Protein AF-A0A6B3CS60-F1 (afdb_monomer_lite)

Sequence (79 aa):
LKPEEGSAAEQAAALLPDSRVAAAFHHLSAVLLQDPEIDEIDTDVMVLGEERADVEIVQALAGRIAGMRGIFAGRLRNA

Secondary structure (DSSP, 8-state):
---TTSSHHHHHHHH-TTS--EEE-TT--HHHHH-TT-----EEEEEEESSHHHHHHHHHHHTTSTTEEEEEEE-GGG-

Foldseek 3Di:
DADPLGHPQSVVCVVCVVDFTKDKDPPDDPVQVPDPVRQADQDEIEIAGDDPVSQVVVQVVQVVGHNYGYDHPYHPNVD

Radius of gyration: 13.7 Å; chains: 1; bounding box: 28×24×37 Å

pLDDT: mean 95.91, std 4.65, range [64.44, 98.62]

Structure (mmCIF, N/CA/C/O backbone):
data_AF-A0A6B3CS60-F1
#
_entry.id   AF-A0A6B3CS60-F1
#
loop_
_atom_site.group_PDB
_atom_site.id
_atom_site.type_symbol
_atom_site.label_atom_id
_atom_site.label_alt_id
_atom_site.label_comp_id
_atom_site.label_asym_id
_atom_site.label_entity_id
_atom_site.label_seq_id
_atom_site.pdbx_PDB_ins_code
_atom_site.Cartn_x
_atom_site.Cartn_y
_atom_site.Cartn_z
_atom_site.occupancy
_atom_site.B_iso_or_equiv
_atom_site.auth_seq_id
_atom_site.auth_comp_id
_atom_site.auth_asym_id
_atom_site.auth_atom_id
_atom_site.pdbx_PDB_model_num
ATOM 1 N N . LEU A 1 1 ? 10.511 13.725 10.916 1.00 64.44 1 LEU A N 1
ATOM 2 C CA . LEU A 1 1 ? 9.332 14.279 11.619 1.00 64.44 1 LEU A CA 1
ATOM 3 C C . LEU A 1 1 ? 8.339 13.143 11.774 1.00 64.44 1 LEU A C 1
ATOM 5 O O . LEU A 1 1 ? 8.087 12.475 10.781 1.00 64.44 1 LEU A O 1
ATOM 9 N N . LYS A 1 2 ? 7.868 12.874 12.993 1.00 77.19 2 LYS A N 1
ATOM 10 C CA . LYS A 1 2 ? 6.812 11.892 13.258 1.00 77.19 2 LYS A CA 1
ATOM 11 C C . LYS A 1 2 ? 5.536 12.691 13.560 1.00 77.19 2 LYS A C 1
ATOM 13 O O . LYS A 1 2 ? 5.634 13.572 14.416 1.00 77.19 2 LYS A O 1
ATOM 18 N N . PRO A 1 3 ? 4.421 12.479 12.840 1.00 87.38 3 PRO A N 1
ATOM 19 C CA . PRO A 1 3 ? 3.165 13.160 13.146 1.00 87.38 3 PRO A CA 1
ATOM 20 C C . PRO A 1 3 ? 2.675 12.770 14.548 1.00 87.38 3 PRO A C 1
ATOM 22 O O . PRO A 1 3 ? 3.085 11.735 15.083 1.00 87.38 3 PRO A O 1
ATOM 25 N N . GLU A 1 4 ? 1.825 13.602 15.153 1.00 91.69 4 GLU A N 1
ATOM 26 C CA . GLU A 1 4 ? 1.295 13.346 16.502 1.00 91.69 4 GLU A CA 1
ATOM 27 C C . GLU A 1 4 ? 0.502 12.036 16.552 1.00 91.69 4 GLU A C 1
ATOM 29 O O . GLU A 1 4 ? 0.565 11.300 17.534 1.00 91.69 4 GLU A O 1
ATOM 34 N N . GLU A 1 5 ? -0.160 11.700 15.449 1.00 93.38 5 GLU A N 1
ATOM 35 C CA . GLU A 1 5 ? -0.974 10.503 15.271 1.00 93.38 5 GLU A CA 1
ATOM 36 C C . GLU A 1 5 ? -0.153 9.210 15.158 1.00 93.38 5 GLU A C 1
ATOM 38 O O . GLU A 1 5 ? -0.728 8.130 15.193 1.00 93.38 5 GLU A O 1
ATOM 43 N N . GLY A 1 6 ? 1.177 9.293 15.045 1.00 94.00 6 GLY A N 1
ATOM 44 C CA . GLY A 1 6 ? 2.060 8.129 14.970 1.00 94.00 6 GLY A CA 1
ATOM 45 C C . GLY A 1 6 ? 2.726 7.978 13.606 1.00 94.00 6 GLY A C 1
ATOM 46 O O . GLY A 1 6 ? 3.952 8.039 13.501 1.00 94.00 6 GLY A O 1
ATOM 47 N N . SER A 1 7 ? 1.930 7.854 12.553 1.00 96.00 7 SER A N 1
ATOM 48 C CA . SER A 1 7 ? 2.378 7.684 11.169 1.00 96.00 7 SER A CA 1
ATOM 49 C C . SER A 1 7 ? 1.524 8.516 10.210 1.00 96.00 7 SER A C 1
ATOM 51 O O . SER A 1 7 ? 0.454 9.009 10.568 1.00 96.00 7 SER A O 1
ATOM 53 N N . ALA A 1 8 ? 1.980 8.678 8.964 1.00 96.00 8 ALA A N 1
ATOM 54 C CA . ALA A 1 8 ? 1.181 9.350 7.936 1.00 96.00 8 ALA A CA 1
ATOM 55 C C . ALA A 1 8 ? -0.138 8.604 7.653 1.00 96.00 8 ALA A C 1
ATOM 57 O O . ALA A 1 8 ? -1.155 9.230 7.361 1.00 96.00 8 ALA A O 1
ATOM 58 N N . ALA A 1 9 ? -0.136 7.273 7.773 1.00 96.69 9 ALA A N 1
ATOM 59 C CA . ALA A 1 9 ? -1.326 6.455 7.580 1.00 96.69 9 ALA A CA 1
ATOM 60 C C . ALA A 1 9 ? -2.324 6.607 8.741 1.00 96.69 9 ALA A C 1
ATOM 62 O O . ALA A 1 9 ? -3.520 6.758 8.500 1.00 96.69 9 ALA A O 1
ATOM 63 N N . GLU A 1 10 ? -1.843 6.638 9.989 1.00 96.81 10 GLU A N 1
ATOM 64 C CA . GLU A 1 10 ? -2.683 6.931 11.159 1.00 96.81 10 GLU A CA 1
ATOM 65 C C . GLU A 1 10 ? -3.258 8.348 11.104 1.00 96.81 10 GLU A C 1
ATOM 67 O O . GLU A 1 10 ? -4.439 8.542 11.385 1.00 96.81 10 GLU A O 1
ATOM 72 N N . GLN A 1 11 ? -2.469 9.325 10.653 1.00 97.00 11 GLN A N 1
ATOM 73 C CA . GLN A 1 11 ? -2.965 10.678 10.422 1.00 97.00 11 GLN A CA 1
ATOM 74 C C . GLN A 1 11 ? -4.063 10.708 9.347 1.00 97.00 11 GLN A C 1
ATOM 76 O O . GLN A 1 11 ? -5.096 11.344 9.544 1.00 97.00 11 GLN A O 1
ATOM 81 N N . ALA A 1 12 ? -3.890 9.989 8.232 1.00 96.75 12 ALA A N 1
ATOM 82 C CA . ALA A 1 12 ? -4.927 9.885 7.207 1.00 96.75 12 ALA A CA 1
ATOM 83 C C . ALA A 1 12 ? -6.223 9.261 7.757 1.00 96.75 12 ALA A C 1
ATOM 85 O O . ALA A 1 12 ? -7.308 9.762 7.468 1.00 96.75 12 ALA A O 1
ATOM 86 N N . ALA A 1 13 ? -6.117 8.218 8.587 1.00 96.81 13 ALA A N 1
ATOM 87 C CA . ALA A 1 13 ? -7.269 7.604 9.247 1.00 96.81 13 ALA A CA 1
ATOM 88 C C . ALA A 1 13 ? -7.961 8.558 10.236 1.00 96.81 13 ALA A C 1
ATOM 90 O O . ALA A 1 13 ? -9.188 8.603 10.278 1.00 96.81 13 ALA A O 1
ATOM 91 N N . ALA A 1 14 ? -7.199 9.360 10.986 1.00 96.50 14 ALA A N 1
ATOM 92 C CA . ALA A 1 14 ? -7.751 10.360 11.900 1.00 96.50 14 ALA A CA 1
ATOM 93 C C . ALA A 1 14 ? -8.491 11.489 11.160 1.00 96.50 14 ALA A C 1
ATOM 95 O O . ALA A 1 14 ? -9.538 11.948 11.615 1.00 96.50 14 ALA A O 1
ATOM 96 N N . LEU A 1 15 ? -7.968 11.922 10.008 1.00 97.69 15 LEU A N 1
ATOM 97 C CA . LEU A 1 15 ? -8.579 12.965 9.177 1.00 97.69 15 LEU A CA 1
ATOM 98 C C . LEU A 1 15 ? -9.822 12.483 8.412 1.00 97.69 15 LEU A C 1
ATOM 100 O O . LEU A 1 15 ? -10.661 13.304 8.041 1.00 97.69 15 LEU A O 1
ATOM 104 N N . LEU A 1 16 ? -9.942 11.177 8.159 1.00 97.25 16 LEU A N 1
ATOM 105 C CA . LEU A 1 16 ? -10.998 10.577 7.339 1.00 97.25 16 LEU A CA 1
ATOM 106 C C . LEU A 1 16 ? -11.707 9.435 8.095 1.00 97.25 16 LEU A C 1
ATOM 108 O O . LEU A 1 16 ? -11.609 8.279 7.678 1.00 97.25 16 LEU A O 1
ATOM 112 N N . PRO A 1 17 ? -12.453 9.728 9.176 1.00 95.62 17 PRO A N 1
ATOM 113 C CA . PRO A 1 17 ? -13.009 8.704 10.069 1.00 95.62 17 PRO A CA 1
ATOM 114 C C . PRO A 1 17 ? -14.021 7.761 9.400 1.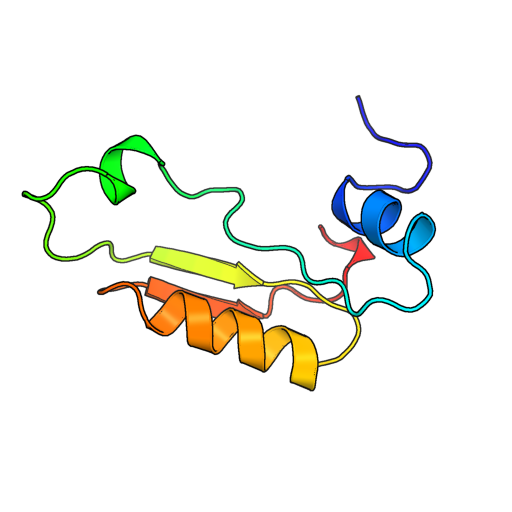00 95.62 17 PRO A C 1
ATOM 116 O O . PRO A 1 17 ? -14.193 6.631 9.847 1.00 95.62 17 PRO A O 1
ATOM 119 N N . ASP A 1 18 ? -14.666 8.203 8.319 1.00 97.00 18 ASP A N 1
ATOM 120 C CA . ASP A 1 18 ? -15.634 7.398 7.562 1.00 97.00 18 ASP A CA 1
ATOM 121 C C . ASP A 1 18 ? -14.984 6.596 6.418 1.00 97.00 18 ASP A C 1
ATOM 123 O O . ASP A 1 18 ? -15.663 5.875 5.684 1.00 97.00 18 ASP A O 1
ATOM 127 N N . SER A 1 19 ? -13.669 6.737 6.222 1.00 97.75 19 SER A N 1
ATOM 128 C CA . SER A 1 19 ? -12.921 6.038 5.176 1.00 97.75 19 SER A CA 1
ATOM 129 C C . SER A 1 19 ? -12.224 4.791 5.707 1.00 97.75 19 SER A C 1
ATOM 131 O O . SER A 1 19 ? -11.823 4.701 6.864 1.00 97.75 19 SER A O 1
ATOM 133 N N . ARG A 1 20 ? -12.023 3.824 4.813 1.00 97.25 20 ARG A N 1
ATOM 134 C CA . ARG A 1 20 ? -11.247 2.610 5.081 1.00 97.25 20 ARG A CA 1
ATOM 135 C C . ARG A 1 20 ? -9.812 2.867 4.624 1.00 97.25 20 ARG A C 1
ATOM 137 O O . ARG A 1 20 ? -9.583 3.093 3.437 1.00 97.25 20 ARG A O 1
ATOM 144 N N . VAL A 1 21 ? -8.861 2.889 5.558 1.00 97.62 21 VAL A N 1
ATOM 145 C CA . VAL A 1 21 ? -7.461 3.261 5.287 1.00 97.62 21 VAL A CA 1
ATOM 146 C C . VAL A 1 21 ? -6.553 2.036 5.347 1.00 97.62 21 VAL A C 1
ATOM 148 O O . VAL A 1 21 ? -6.581 1.270 6.310 1.00 97.62 21 VAL A O 1
ATOM 151 N N . ALA A 1 22 ? -5.714 1.890 4.322 1.00 98.12 22 ALA A N 1
ATOM 152 C CA . ALA A 1 22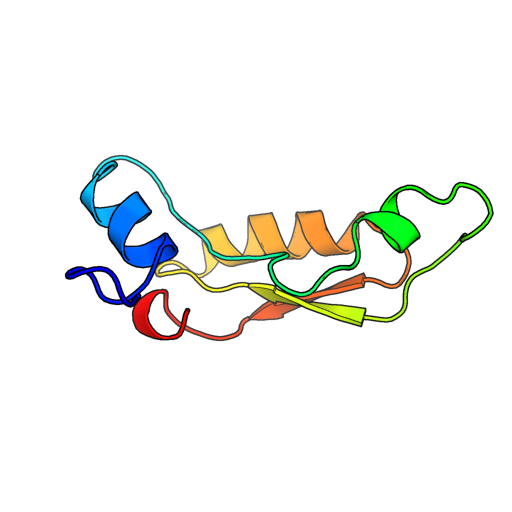 ? -4.626 0.925 4.270 1.00 98.12 22 ALA A CA 1
ATOM 153 C C . ALA A 1 22 ? -3.330 1.624 3.838 1.00 98.12 22 ALA A C 1
ATOM 155 O O . ALA A 1 22 ? -3.361 2.555 3.033 1.00 98.12 22 ALA A O 1
ATOM 156 N N . ALA A 1 23 ? -2.199 1.166 4.364 1.00 98.25 23 ALA A N 1
ATOM 157 C CA . ALA A 1 23 ? -0.874 1.701 4.068 1.00 98.25 23 ALA A CA 1
ATOM 158 C C . ALA A 1 23 ? -0.090 0.684 3.224 1.00 98.25 23 ALA A C 1
ATOM 160 O O . ALA A 1 23 ? 0.005 -0.481 3.615 1.00 98.25 23 ALA A O 1
ATOM 161 N N . ALA A 1 24 ? 0.424 1.094 2.060 1.00 98.19 24 ALA A N 1
ATOM 162 C CA . ALA A 1 24 ? 1.102 0.214 1.105 1.00 98.19 24 ALA A CA 1
ATOM 163 C C . ALA A 1 24 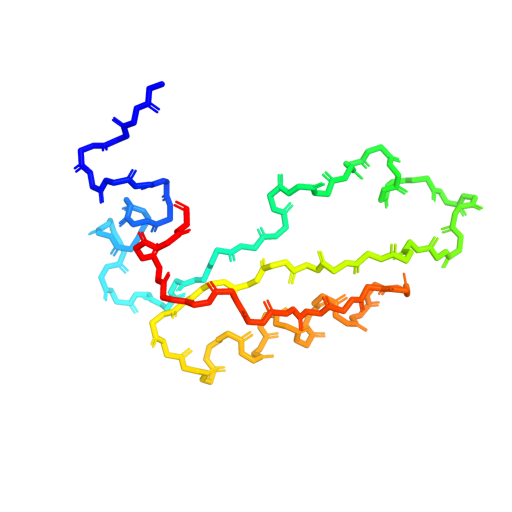? 1.982 0.990 0.107 1.00 98.19 24 ALA A C 1
ATOM 165 O O . ALA A 1 24 ? 1.857 2.203 -0.040 1.00 98.19 24 ALA A O 1
ATOM 166 N N . PHE A 1 25 ? 2.839 0.264 -0.622 1.00 97.88 25 PHE A N 1
ATOM 167 C CA . PHE A 1 25 ? 3.678 0.768 -1.728 1.00 97.88 25 PHE A CA 1
ATOM 168 C C . PHE A 1 25 ? 4.779 1.778 -1.344 1.00 97.88 25 PHE A C 1
ATOM 170 O O . PHE A 1 25 ? 5.415 2.358 -2.221 1.00 97.88 25 PHE A O 1
ATOM 177 N N . HIS A 1 26 ? 5.054 1.967 -0.051 1.00 96.56 26 HIS A N 1
ATOM 178 C CA . HIS A 1 26 ? 5.979 3.002 0.432 1.00 96.56 26 HIS A CA 1
ATOM 179 C C . HIS A 1 26 ? 7.446 2.792 0.022 1.00 96.56 26 HIS A C 1
ATOM 181 O O . HIS A 1 26 ? 8.215 3.748 -0.027 1.00 96.56 26 HIS A O 1
ATOM 187 N N . HIS A 1 27 ? 7.850 1.547 -0.230 1.00 94.75 27 HIS A N 1
ATOM 188 C CA . HIS A 1 27 ? 9.237 1.156 -0.510 1.00 94.75 27 HIS A CA 1
ATOM 189 C C . HIS A 1 27 ? 9.485 0.806 -1.980 1.00 94.75 27 HIS A C 1
ATOM 191 O O . HIS A 1 27 ? 10.561 0.314 -2.317 1.00 94.75 27 HIS A O 1
ATOM 197 N N . LEU A 1 28 ? 8.506 1.037 -2.858 1.00 95.00 28 LEU A N 1
ATOM 198 C CA . LEU A 1 28 ? 8.671 0.771 -4.281 1.00 95.00 28 LEU A CA 1
ATOM 199 C C . LEU A 1 28 ? 9.456 1.885 -4.976 1.00 95.00 28 LEU A C 1
ATOM 201 O O . LEU A 1 28 ? 9.295 3.071 -4.687 1.00 95.00 28 LEU A O 1
ATOM 205 N N . SER A 1 29 ? 10.280 1.498 -5.950 1.00 94.94 29 SER A N 1
ATOM 206 C CA . SER A 1 29 ? 10.977 2.451 -6.812 1.00 94.94 29 SER A CA 1
ATOM 207 C C . SER A 1 29 ? 10.049 2.933 -7.922 1.00 94.94 29 SER A C 1
ATOM 209 O O . SER A 1 29 ? 9.701 2.170 -8.823 1.00 94.94 29 SER A O 1
ATOM 211 N N . ALA A 1 30 ? 9.698 4.220 -7.895 1.00 95.31 30 ALA A N 1
ATOM 212 C CA . ALA A 1 30 ? 8.940 4.847 -8.975 1.00 95.31 30 ALA A CA 1
ATOM 213 C C . ALA A 1 30 ? 9.672 4.761 -10.326 1.00 95.31 30 ALA A C 1
ATOM 215 O O . ALA A 1 30 ? 9.024 4.597 -11.351 1.00 95.31 30 ALA A O 1
ATOM 216 N N . VAL A 1 31 ? 11.011 4.814 -10.319 1.00 97.06 31 VAL A N 1
ATOM 217 C CA . VAL A 1 31 ? 11.827 4.709 -11.539 1.00 97.06 31 VAL A CA 1
ATOM 218 C C . VAL A 1 31 ? 11.666 3.334 -12.184 1.00 97.06 31 VAL A C 1
ATOM 220 O O . VAL A 1 31 ? 11.443 3.264 -13.383 1.00 97.06 31 VAL A O 1
ATOM 223 N N . LEU A 1 32 ? 11.710 2.253 -11.393 1.00 95.00 32 LEU A N 1
ATOM 224 C CA . LEU A 1 32 ? 11.528 0.896 -11.924 1.00 95.00 32 LEU A CA 1
ATOM 225 C C . LEU A 1 32 ? 10.090 0.669 -12.404 1.00 95.00 32 LEU A C 1
ATOM 227 O O . LEU A 1 32 ? 9.879 0.076 -13.449 1.00 95.00 32 LEU A O 1
ATOM 231 N N . LEU A 1 33 ? 9.098 1.176 -11.664 1.00 94.81 33 LEU A N 1
ATOM 232 C CA . LEU A 1 33 ? 7.684 1.059 -12.040 1.00 94.81 33 LEU A CA 1
ATOM 233 C C . LEU A 1 33 ? 7.325 1.791 -13.342 1.00 94.81 33 LEU A C 1
ATOM 235 O O . LEU A 1 33 ? 6.301 1.486 -13.948 1.00 94.81 33 LEU A O 1
ATOM 239 N N . GLN A 1 34 ? 8.110 2.795 -13.731 1.00 96.06 34 GLN A N 1
ATOM 240 C CA . GLN A 1 34 ? 7.879 3.599 -14.932 1.00 96.06 34 GLN A CA 1
ATOM 241 C C . GLN A 1 34 ? 8.670 3.113 -16.146 1.00 96.06 34 GLN A C 1
ATOM 243 O O . GLN A 1 34 ? 8.427 3.614 -17.243 1.00 96.06 34 GLN A O 1
ATOM 248 N N . ASP A 1 35 ? 9.609 2.187 -15.957 1.00 97.12 35 ASP A N 1
ATOM 249 C CA . ASP A 1 35 ? 10.465 1.690 -17.023 1.00 97.12 35 ASP A CA 1
ATOM 250 C C . ASP A 1 35 ? 9.732 0.610 -17.838 1.00 97.12 35 ASP A C 1
ATOM 252 O O . ASP A 1 35 ? 9.475 -0.479 -17.320 1.00 97.12 35 ASP A O 1
ATOM 256 N N . PRO A 1 36 ? 9.372 0.879 -19.108 1.00 95.44 36 PRO A N 1
ATOM 257 C CA . PRO A 1 36 ? 8.666 -0.087 -19.939 1.00 95.44 36 PRO A CA 1
ATOM 258 C C . PRO A 1 36 ? 9.545 -1.265 -20.384 1.00 95.44 36 PRO A C 1
ATOM 260 O O . PRO A 1 36 ? 9.008 -2.204 -20.965 1.00 95.44 36 PRO A O 1
ATOM 263 N N . GLU A 1 37 ? 10.866 -1.220 -20.168 1.00 97.56 37 GLU A N 1
ATOM 264 C CA . GLU A 1 37 ? 11.777 -2.336 -20.465 1.00 97.56 37 GLU A CA 1
ATOM 265 C C . GLU A 1 37 ? 11.800 -3.393 -19.345 1.00 97.56 37 GLU A C 1
ATOM 267 O O . GLU A 1 37 ? 12.369 -4.471 -19.524 1.00 97.56 37 GLU A O 1
ATOM 272 N N . ILE A 1 38 ? 11.185 -3.107 -18.192 1.00 96.25 38 ILE A N 1
ATOM 273 C CA . ILE A 1 38 ? 11.102 -4.029 -17.057 1.00 96.25 38 ILE A CA 1
ATOM 274 C C . ILE A 1 38 ? 9.771 -4.782 -17.104 1.00 96.25 38 ILE A C 1
ATOM 276 O O . ILE A 1 38 ? 8.715 -4.239 -16.784 1.00 96.25 38 ILE A O 1
ATOM 280 N N . ASP A 1 39 ? 9.836 -6.067 -17.445 1.00 95.69 39 ASP A N 1
ATOM 281 C CA . ASP A 1 39 ? 8.649 -6.927 -17.538 1.00 95.69 39 ASP A CA 1
ATOM 282 C C . ASP A 1 39 ? 8.110 -7.384 -16.166 1.00 95.69 39 ASP A C 1
ATOM 284 O O . ASP A 1 39 ? 6.928 -7.707 -16.035 1.00 95.69 39 ASP A O 1
ATOM 288 N N . GLU A 1 40 ? 8.964 -7.437 -15.137 1.00 96.50 40 GLU A N 1
ATOM 289 C CA . GLU A 1 40 ? 8.636 -7.972 -13.812 1.00 96.50 40 GLU A CA 1
ATOM 290 C C . GLU A 1 40 ? 9.490 -7.336 -12.702 1.00 96.50 40 GLU A C 1
ATOM 292 O O . GLU A 1 40 ? 10.680 -7.076 -12.887 1.00 96.50 40 GLU A O 1
ATOM 297 N N . ILE A 1 41 ? 8.896 -7.128 -11.520 1.00 96.06 41 ILE A N 1
ATOM 298 C CA . ILE A 1 41 ? 9.602 -6.689 -10.310 1.00 96.06 41 ILE A CA 1
ATOM 299 C C . ILE A 1 41 ? 9.291 -7.675 -9.178 1.00 96.06 41 ILE A C 1
ATOM 301 O O . ILE A 1 41 ? 8.235 -7.589 -8.552 1.00 96.06 41 ILE A O 1
ATOM 305 N N . ASP A 1 42 ? 10.224 -8.589 -8.898 1.00 96.00 42 ASP A N 1
ATOM 306 C CA . ASP A 1 42 ? 10.106 -9.567 -7.807 1.00 96.00 42 ASP A CA 1
ATOM 307 C C . ASP A 1 42 ? 10.263 -8.874 -6.446 1.00 96.00 42 ASP A C 1
ATOM 309 O O . ASP A 1 42 ? 11.371 -8.602 -5.968 1.00 96.00 42 ASP A O 1
ATOM 313 N N . THR A 1 43 ? 9.137 -8.492 -5.845 1.00 96.69 43 THR A N 1
ATOM 314 C CA . THR A 1 43 ? 9.138 -7.809 -4.553 1.00 96.69 43 THR A CA 1
ATOM 315 C C . THR A 1 43 ? 7.843 -7.999 -3.776 1.00 96.69 43 THR A C 1
ATOM 317 O O . THR A 1 43 ? 6.746 -8.136 -4.322 1.00 96.69 43 THR A O 1
ATOM 320 N N . ASP A 1 44 ? 7.966 -7.941 -2.457 1.00 98.25 44 ASP A N 1
ATOM 321 C CA . ASP A 1 44 ? 6.826 -7.972 -1.557 1.00 98.25 44 ASP A CA 1
ATOM 322 C C . ASP A 1 44 ? 6.346 -6.553 -1.269 1.00 98.25 44 ASP A C 1
ATOM 324 O O . ASP A 1 44 ? 7.108 -5.702 -0.815 1.00 98.25 44 ASP A O 1
ATOM 328 N N . VAL A 1 45 ? 5.056 -6.297 -1.471 1.00 98.38 45 VAL A N 1
ATOM 329 C CA . VAL A 1 45 ? 4.399 -5.057 -1.061 1.00 98.38 45 VAL A CA 1
ATOM 330 C C . VAL A 1 45 ? 3.808 -5.261 0.326 1.00 98.38 45 VAL A C 1
ATOM 332 O O . VAL A 1 45 ? 2.804 -5.951 0.483 1.00 98.38 45 VAL A O 1
ATOM 335 N N . MET A 1 46 ? 4.408 -4.644 1.342 1.00 98.31 46 MET A N 1
ATOM 336 C CA . MET A 1 46 ? 3.835 -4.594 2.686 1.00 98.31 46 MET A CA 1
ATOM 337 C C . MET A 1 46 ? 2.521 -3.807 2.666 1.00 98.31 46 MET A C 1
ATOM 339 O O . MET A 1 46 ? 2.488 -2.666 2.210 1.00 98.31 46 MET A O 1
ATOM 343 N N . VAL A 1 47 ? 1.451 -4.424 3.166 1.00 98.56 47 VAL A N 1
ATOM 344 C CA . VAL A 1 47 ? 0.113 -3.838 3.274 1.00 98.56 47 VAL A CA 1
ATOM 345 C C . VAL A 1 47 ? -0.345 -3.908 4.725 1.00 98.56 47 VAL A C 1
ATOM 347 O O . VAL A 1 47 ? -0.397 -4.989 5.324 1.00 98.56 47 VAL A O 1
ATOM 350 N N . LEU A 1 48 ? -0.686 -2.752 5.286 1.00 98.56 48 LEU A N 1
ATOM 351 C CA . LEU A 1 48 ? -1.147 -2.595 6.661 1.00 98.56 48 LEU A CA 1
ATOM 352 C C . LEU A 1 48 ? -2.551 -2.004 6.688 1.00 98.56 48 LEU A C 1
ATOM 354 O O . LEU A 1 48 ? -2.891 -1.178 5.847 1.00 98.56 48 LEU A O 1
ATOM 358 N N . GLY A 1 49 ? -3.358 -2.407 7.662 1.00 97.88 49 GLY A N 1
ATOM 359 C CA . GLY A 1 49 ? -4.723 -1.915 7.827 1.00 97.88 49 GLY A CA 1
ATOM 360 C C . GLY A 1 49 ? -5.410 -2.549 9.028 1.00 97.88 49 GLY A C 1
ATOM 361 O O . GLY A 1 49 ? -4.945 -3.557 9.563 1.00 97.88 49 GLY A O 1
ATOM 362 N N . GLU A 1 50 ? -6.503 -1.938 9.478 1.00 96.69 50 GLU A N 1
ATOM 363 C CA . GLU A 1 50 ? -7.237 -2.417 10.655 1.00 96.69 50 GLU A CA 1
ATOM 364 C C . GLU A 1 50 ? -8.101 -3.643 10.347 1.00 96.69 50 GLU A C 1
ATOM 366 O O . GLU A 1 50 ? -8.111 -4.596 11.126 1.00 96.69 50 GLU A O 1
ATOM 371 N N . GLU A 1 51 ? -8.769 -3.647 9.193 1.00 97.12 51 GLU A N 1
ATOM 372 C CA . GLU A 1 51 ? -9.669 -4.719 8.774 1.00 97.12 51 GLU A CA 1
ATOM 373 C C . GLU A 1 51 ? -9.028 -5.609 7.710 1.00 97.12 51 GLU A C 1
ATOM 375 O O . GLU A 1 51 ? -8.495 -5.140 6.701 1.00 97.12 51 GLU A O 1
ATOM 380 N N . ARG A 1 52 ? -9.112 -6.930 7.900 1.00 96.38 52 ARG A N 1
ATOM 381 C CA . ARG A 1 52 ? -8.455 -7.893 7.002 1.00 96.38 52 ARG A CA 1
ATOM 382 C C . ARG A 1 52 ? -8.990 -7.805 5.571 1.00 96.38 52 ARG A C 1
ATOM 384 O O . ARG A 1 52 ? -8.201 -7.843 4.631 1.00 96.38 52 ARG A O 1
ATOM 391 N N . ALA A 1 53 ? -10.301 -7.625 5.420 1.00 97.44 53 ALA A N 1
ATOM 392 C CA . ALA A 1 53 ? -10.955 -7.528 4.117 1.00 97.44 53 ALA A CA 1
ATOM 393 C C . ALA A 1 53 ? -10.504 -6.293 3.312 1.00 97.44 53 ALA A C 1
ATOM 395 O O . ALA A 1 53 ? -10.451 -6.349 2.088 1.00 97.44 53 ALA A O 1
ATOM 396 N N . ASP A 1 54 ? -10.154 -5.189 3.980 1.00 97.38 54 ASP A N 1
ATOM 397 C CA . ASP A 1 54 ? -9.583 -4.001 3.329 1.00 97.38 54 ASP A CA 1
ATOM 398 C C . ASP A 1 54 ? -8.183 -4.248 2.801 1.00 97.38 54 ASP A C 1
ATOM 400 O O . ASP A 1 54 ? -7.864 -3.960 1.647 1.00 97.38 54 ASP A O 1
ATOM 404 N N . VAL A 1 55 ? -7.353 -4.833 3.658 1.00 98.25 55 VAL A N 1
ATOM 405 C CA . VAL A 1 55 ? -5.982 -5.183 3.314 1.00 98.25 55 VAL A CA 1
ATOM 406 C C . VAL A 1 55 ? -5.962 -6.139 2.123 1.00 98.25 55 VAL A C 1
ATOM 408 O O . VAL A 1 55 ? -5.153 -5.957 1.220 1.00 98.25 55 VAL A O 1
ATOM 411 N N . GLU A 1 56 ? -6.854 -7.129 2.081 1.00 98.38 56 GLU A N 1
ATOM 412 C CA . GLU A 1 56 ? -6.922 -8.104 0.987 1.00 98.38 56 GLU A CA 1
ATOM 413 C C . GLU A 1 56 ? -7.220 -7.461 -0.373 1.00 98.38 56 GLU A C 1
ATOM 415 O O . GLU A 1 56 ? -6.631 -7.869 -1.376 1.00 98.38 56 GLU A O 1
ATOM 420 N N . ILE A 1 57 ? -8.048 -6.411 -0.414 1.00 98.50 57 ILE A N 1
ATOM 421 C CA . ILE A 1 57 ? -8.294 -5.641 -1.643 1.00 98.50 57 ILE A CA 1
ATOM 422 C C . ILE A 1 57 ? -6.988 -5.005 -2.132 1.00 98.50 57 ILE A C 1
ATOM 424 O O . ILE A 1 57 ? -6.637 -5.125 -3.306 1.00 98.50 57 ILE A O 1
ATOM 428 N N . VAL A 1 58 ? -6.230 -4.369 -1.237 1.00 98.44 58 VAL A N 1
ATOM 429 C CA . VAL A 1 58 ? -4.963 -3.711 -1.594 1.00 98.44 58 VAL A CA 1
ATOM 430 C C . VAL A 1 58 ? -3.860 -4.726 -1.920 1.00 98.44 58 VAL A C 1
ATOM 432 O O . VAL A 1 58 ? -3.092 -4.513 -2.857 1.00 98.44 58 VAL A O 1
ATOM 435 N N . GLN A 1 59 ? -3.812 -5.870 -1.231 1.00 98.62 59 GLN A N 1
ATOM 436 C CA . GLN A 1 59 ? -2.909 -6.974 -1.576 1.00 98.62 59 GLN A CA 1
ATOM 437 C C . GLN A 1 59 ? -3.194 -7.503 -2.989 1.00 98.62 59 GLN A C 1
ATOM 439 O O . GLN A 1 59 ? -2.258 -7.757 -3.748 1.00 98.62 59 GLN A O 1
ATOM 444 N N . ALA A 1 60 ? -4.471 -7.627 -3.363 1.00 98.38 60 ALA A N 1
ATOM 445 C CA . ALA A 1 60 ? -4.865 -8.034 -4.707 1.00 98.38 60 ALA A CA 1
ATOM 446 C C . ALA A 1 60 ? -4.464 -6.996 -5.767 1.00 98.38 60 ALA A C 1
ATOM 448 O O . ALA A 1 60 ? -4.061 -7.390 -6.859 1.00 98.38 60 ALA A O 1
ATOM 449 N N . LEU A 1 61 ? -4.515 -5.694 -5.448 1.00 98.00 61 LEU A N 1
ATOM 450 C CA . LEU A 1 61 ? -4.001 -4.634 -6.325 1.00 98.00 61 LEU A CA 1
ATOM 451 C C . LEU A 1 61 ? -2.488 -4.745 -6.528 1.00 98.00 61 LEU A C 1
ATOM 453 O O . LEU A 1 61 ? -2.031 -4.646 -7.663 1.00 98.00 61 LEU A O 1
ATOM 457 N N . ALA A 1 62 ? -1.718 -5.006 -5.467 1.00 98.00 62 ALA A N 1
ATOM 458 C CA . ALA A 1 62 ? -0.281 -5.245 -5.591 1.00 98.00 62 ALA A CA 1
ATOM 459 C C . ALA A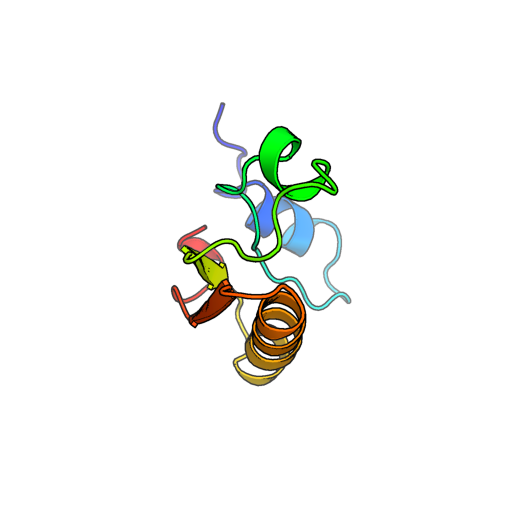 1 62 ? 0.012 -6.434 -6.520 1.00 98.00 62 ALA A C 1
ATOM 461 O O . ALA A 1 62 ? 0.837 -6.315 -7.418 1.00 98.00 62 ALA A O 1
ATOM 462 N N . GLY A 1 63 ? -0.746 -7.529 -6.391 1.00 97.31 63 GLY A N 1
ATOM 463 C CA . GLY A 1 63 ? -0.634 -8.705 -7.264 1.00 97.31 63 GLY A CA 1
ATOM 464 C C . GLY A 1 63 ? -1.030 -8.481 -8.732 1.00 97.31 63 GLY A C 1
ATOM 465 O O . GLY A 1 63 ? -0.960 -9.413 -9.530 1.00 97.31 63 GLY A O 1
ATOM 466 N N . ARG A 1 64 ? -1.473 -7.275 -9.116 1.00 96.81 64 ARG A N 1
ATOM 467 C CA . ARG A 1 64 ? -1.668 -6.896 -10.527 1.00 96.81 64 ARG A CA 1
ATOM 468 C C . ARG A 1 64 ? -0.370 -6.473 -11.207 1.00 96.81 64 ARG A C 1
ATOM 470 O O . ARG A 1 64 ? -0.340 -6.452 -12.435 1.00 96.81 64 ARG A O 1
ATOM 477 N N . ILE A 1 65 ? 0.654 -6.112 -10.437 1.00 95.56 65 ILE A N 1
ATOM 478 C CA . ILE A 1 65 ? 1.976 -5.754 -10.947 1.00 95.56 65 ILE A CA 1
ATOM 479 C C . ILE A 1 65 ? 2.793 -7.045 -11.028 1.00 95.56 65 ILE A C 1
ATOM 481 O O . ILE A 1 65 ? 2.882 -7.780 -10.045 1.00 95.56 65 ILE A O 1
ATOM 485 N N . ALA A 1 66 ? 3.343 -7.349 -12.204 1.00 96.75 66 ALA A N 1
ATOM 486 C CA . ALA A 1 66 ? 4.078 -8.590 -12.428 1.00 96.75 66 ALA A CA 1
ATOM 487 C C . ALA A 1 66 ? 5.235 -8.736 -11.423 1.00 96.75 66 ALA A C 1
ATOM 489 O O . ALA A 1 66 ? 5.992 -7.789 -11.197 1.00 96.75 66 ALA A O 1
ATOM 490 N N . GLY A 1 67 ? 5.332 -9.917 -10.804 1.00 96.69 67 GLY A N 1
ATOM 491 C CA . GLY A 1 67 ? 6.331 -10.259 -9.780 1.00 96.69 67 GLY A CA 1
ATOM 492 C C . GLY A 1 67 ? 6.026 -9.761 -8.375 1.00 96.69 67 GLY A C 1
ATOM 493 O O . GLY A 1 67 ? 6.632 -10.225 -7.412 1.00 96.69 67 GLY A O 1
ATOM 494 N N . MET A 1 68 ? 5.045 -8.871 -8.215 1.00 98.06 68 MET A N 1
ATOM 495 C CA . MET A 1 68 ? 4.725 -8.333 -6.903 1.00 98.06 68 MET A CA 1
ATOM 496 C C . MET A 1 68 ? 3.753 -9.216 -6.131 1.00 98.06 68 MET A C 1
ATOM 498 O O . MET A 1 68 ? 2.770 -9.738 -6.665 1.00 98.06 68 MET A O 1
ATOM 502 N N . ARG A 1 69 ? 3.977 -9.318 -4.819 1.00 98.25 69 ARG A N 1
ATOM 503 C CA . ARG A 1 69 ? 3.063 -9.997 -3.891 1.00 98.25 69 ARG A CA 1
ATOM 504 C C . ARG A 1 69 ? 2.646 -9.045 -2.785 1.00 98.25 69 ARG A C 1
ATOM 506 O O . ARG A 1 69 ? 3.483 -8.507 -2.071 1.00 98.25 69 ARG A O 1
ATOM 513 N N . GLY A 1 70 ? 1.346 -8.850 -2.595 1.00 98.31 70 GLY A N 1
ATOM 514 C CA . GLY A 1 70 ? 0.848 -8.124 -1.430 1.00 98.31 70 GLY A CA 1
ATOM 515 C C . GLY A 1 70 ? 0.985 -8.970 -0.164 1.00 98.31 70 GLY A C 1
ATOM 516 O O . GLY A 1 70 ? 0.392 -10.045 -0.087 1.00 98.31 70 GLY A O 1
ATOM 517 N N . ILE A 1 71 ? 1.686 -8.480 0.857 1.00 98.38 71 ILE A N 1
ATOM 518 C CA . ILE A 1 71 ? 1.922 -9.170 2.132 1.00 98.38 71 ILE A CA 1
ATOM 519 C C . ILE A 1 71 ? 1.278 -8.392 3.275 1.00 98.38 71 ILE A C 1
ATOM 521 O O . ILE A 1 71 ? 1.490 -7.192 3.422 1.00 98.38 71 ILE A O 1
ATOM 525 N N . PHE A 1 72 ? 0.519 -9.079 4.125 1.00 98.12 72 PHE A N 1
ATOM 526 C CA . PHE A 1 72 ? -0.027 -8.465 5.328 1.00 98.12 72 PHE A CA 1
ATOM 527 C C . PHE A 1 72 ? 1.080 -8.205 6.341 1.00 98.12 72 PHE A C 1
ATOM 529 O O . PHE A 1 72 ? 1.692 -9.146 6.843 1.00 98.12 72 PHE A O 1
ATOM 536 N N . ALA A 1 73 ? 1.295 -6.937 6.671 1.00 97.62 73 ALA A N 1
ATOM 537 C CA . ALA A 1 73 ? 2.331 -6.509 7.607 1.00 97.62 73 ALA A CA 1
ATOM 538 C C . ALA A 1 73 ? 1.769 -6.049 8.970 1.00 97.62 73 ALA A C 1
ATOM 540 O O . ALA A 1 73 ? 2.501 -5.543 9.819 1.00 97.62 73 ALA A O 1
ATOM 541 N N . GLY A 1 74 ? 0.476 -6.279 9.219 1.00 97.38 74 GLY A N 1
ATOM 542 C CA . GLY A 1 74 ? -0.176 -6.002 10.496 1.00 97.38 74 GLY A CA 1
ATOM 543 C C . GLY A 1 74 ? -1.107 -4.790 10.467 1.00 97.38 74 GLY A C 1
ATOM 544 O O . GLY A 1 74 ? -1.583 -4.363 9.417 1.00 97.38 74 GLY A O 1
ATOM 545 N N . ARG A 1 75 ? -1.409 -4.277 11.663 1.00 97.12 75 ARG A N 1
ATOM 546 C CA . ARG A 1 75 ? -2.363 -3.175 11.881 1.00 97.12 75 ARG A CA 1
ATOM 547 C C . ARG A 1 75 ? -1.749 -1.821 11.534 1.00 97.12 75 ARG A C 1
ATOM 549 O O . ARG A 1 75 ? -0.528 -1.712 11.452 1.00 97.12 75 ARG A O 1
ATOM 556 N N . LEU A 1 76 ? -2.579 -0.788 11.392 1.00 95.06 76 LEU A N 1
ATOM 557 C CA . LEU A 1 76 ? -2.153 0.521 10.891 1.00 95.06 76 LEU A CA 1
ATOM 558 C C . LEU A 1 76 ? -1.120 1.202 11.802 1.00 95.06 76 LEU A C 1
ATOM 560 O O . LEU A 1 76 ? -0.218 1.865 11.313 1.00 95.06 76 LEU A O 1
ATOM 564 N N . ARG A 1 77 ? -1.169 0.932 13.111 1.00 94.44 77 ARG A N 1
ATOM 565 C CA . ARG A 1 77 ? -0.173 1.395 14.099 1.00 94.44 77 ARG A CA 1
ATOM 566 C C . ARG A 1 77 ? 1.261 0.882 13.899 1.00 94.44 77 ARG A C 1
ATOM 568 O O . ARG A 1 77 ? 2.161 1.287 14.630 1.00 94.44 77 ARG A O 1
ATOM 575 N N . ASN A 1 78 ? 1.458 -0.083 13.001 1.00 92.25 78 ASN A N 1
ATOM 576 C CA . ASN A 1 78 ? 2.779 -0.602 12.639 1.00 92.25 78 ASN A CA 1
ATOM 577 C C . ASN A 1 78 ? 3.323 0.044 11.348 1.00 92.25 78 ASN A C 1
ATOM 579 O O . ASN A 1 78 ? 4.345 -0.424 10.844 1.00 92.25 78 ASN A O 1
ATOM 583 N N . ALA A 1 79 ? 2.610 1.026 1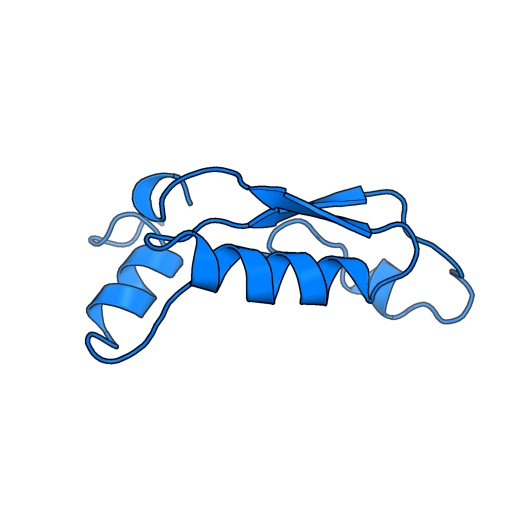0.784 1.00 87.31 79 ALA A N 1
ATOM 584 C CA . ALA A 1 79 ? 2.981 1.704 9.543 1.00 87.31 79 ALA A CA 1
ATOM 585 C C . ALA A 1 79 ? 4.140 2.693 9.721 1.00 87.31 79 ALA A C 1
ATOM 587 O O . ALA A 1 79 ? 4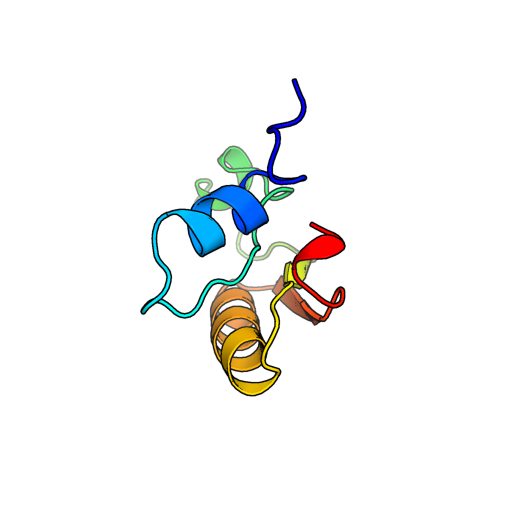.315 3.247 10.832 1.00 87.31 79 ALA A O 1
#